Protein AF-A0A966K400-F1 (afdb_monomer_lite)

Secondary structure (DSSP, 8-state):
----SSHHHHHHHHHHTT--HHHHHHH-SEEEEEEEEE-SSGGG-EEEEEEEEE--HHHHHHHHTT--HHHHHHHHHHTT---HHHHHHHHHHTTSS-TTHHHHT--

Foldseek 3Di:
DDDDQWQLVVLVVCVVVVNQLLNVLPVDQWGKDKFWFAWPPCVVGTDIDMFIQGSDPQLSVCSNVVHDSVVSVVSSVVVPTDTPLRVVVVCVVVVGHDPVRSVPTHD

pLDDT: mean 96.13, std 2.44, range [81.44, 98.38]

Radius of gyration: 15.39 Å; chains: 1; bounding box: 35×24×43 Å

Structure (mmCIF, N/CA/C/O backbone):
data_AF-A0A966K400-F1
#
_entry.id   AF-A0A966K400-F1
#
loop_
_atom_site.group_PDB
_atom_site.id
_atom_site.type_symbol
_atom_site.label_atom_id
_atom_site.label_alt_id
_atom_site.label_comp_id
_atom_site.label_asym_id
_atom_site.label_entity_id
_atom_site.label_seq_id
_atom_site.pdbx_PDB_ins_code
_atom_site.Cartn_x
_atom_site.Cartn_y
_atom_site.Cartn_z
_atom_site.occupancy
_atom_site.B_iso_or_equiv
_atom_site.auth_seq_id
_atom_site.auth_comp_id
_atom_site.auth_asym_id
_atom_site.auth_atom_id
_atom_site.pdbx_PDB_model_num
ATOM 1 N N . THR A 1 1 ? -12.536 8.197 -8.047 1.00 85.44 1 THR A N 1
ATOM 2 C CA . THR A 1 1 ? -11.106 8.097 -7.679 1.00 85.44 1 THR A CA 1
ATOM 3 C C . THR A 1 1 ? -10.719 9.358 -6.926 1.00 85.44 1 THR A C 1
ATOM 5 O O . THR A 1 1 ? -11.352 10.383 -7.145 1.00 85.44 1 THR A O 1
ATOM 8 N N . ILE A 1 2 ? -9.756 9.295 -6.002 1.00 93.31 2 ILE A N 1
ATOM 9 C CA . ILE A 1 2 ? -9.301 10.458 -5.219 1.00 93.31 2 ILE A CA 1
ATOM 10 C C . ILE A 1 2 ? -7.840 10.731 -5.570 1.00 93.31 2 ILE A C 1
ATOM 12 O O . ILE A 1 2 ? -7.046 9.801 -5.686 1.00 93.31 2 ILE A O 1
ATOM 16 N N . HIS A 1 3 ? -7.487 12.003 -5.744 1.00 94.00 3 HIS A N 1
ATOM 17 C CA . HIS A 1 3 ? -6.113 12.412 -6.014 1.00 94.00 3 HIS A CA 1
ATOM 18 C C . HIS A 1 3 ? -5.322 12.542 -4.708 1.00 94.00 3 HIS A C 1
ATOM 20 O O . HIS A 1 3 ? -5.316 13.592 -4.056 1.00 94.00 3 HIS A O 1
ATOM 26 N N . THR A 1 4 ? -4.655 11.451 -4.339 1.00 94.31 4 THR A N 1
ATOM 27 C CA . THR A 1 4 ? -3.618 11.405 -3.304 1.00 94.31 4 THR A CA 1
ATOM 28 C C . THR A 1 4 ? -2.341 10.772 -3.853 1.00 94.31 4 THR A C 1
ATOM 30 O O . THR A 1 4 ? -2.351 10.132 -4.904 1.00 94.31 4 THR A O 1
ATOM 33 N N . HIS A 1 5 ? -1.216 10.983 -3.166 1.00 91.00 5 HIS A N 1
ATOM 34 C CA . HIS A 1 5 ? 0.075 10.445 -3.605 1.00 91.00 5 HIS A CA 1
ATOM 35 C C . HIS A 1 5 ? 0.240 8.961 -3.259 1.00 91.00 5 HIS A C 1
ATOM 37 O O . HIS A 1 5 ? 0.929 8.246 -3.981 1.00 91.00 5 HIS A O 1
ATOM 43 N N . GLN A 1 6 ? -0.384 8.506 -2.170 1.00 93.62 6 GLN A N 1
ATOM 44 C CA . GLN A 1 6 ? -0.242 7.159 -1.608 1.00 93.62 6 GLN A CA 1
ATOM 45 C C . GLN A 1 6 ? -1.572 6.679 -1.011 1.00 93.62 6 GLN A C 1
ATOM 47 O O . GLN A 1 6 ? -2.431 7.501 -0.661 1.00 93.62 6 GLN A O 1
ATOM 52 N N . ALA A 1 7 ? -1.727 5.363 -0.842 1.00 96.12 7 ALA A N 1
ATOM 53 C CA . ALA A 1 7 ? -2.950 4.763 -0.301 1.00 96.12 7 ALA A CA 1
ATOM 54 C C . ALA A 1 7 ? -3.286 5.280 1.111 1.00 96.12 7 ALA A C 1
ATOM 56 O O . ALA A 1 7 ? -4.416 5.704 1.350 1.00 96.12 7 ALA A O 1
ATOM 57 N N . LEU A 1 8 ? -2.305 5.348 2.022 1.00 96.06 8 LEU A N 1
ATOM 58 C CA . LEU A 1 8 ? -2.530 5.836 3.392 1.00 96.06 8 LEU A CA 1
ATOM 59 C C . LEU A 1 8 ? -3.013 7.290 3.443 1.00 96.06 8 LEU A C 1
ATOM 61 O O . LEU A 1 8 ? -3.959 7.598 4.163 1.00 96.06 8 LEU A O 1
ATOM 65 N N . SER A 1 9 ? -2.426 8.181 2.635 1.00 95.50 9 SER A N 1
ATOM 66 C CA . SER A 1 9 ? -2.827 9.600 2.598 1.00 95.50 9 SER A CA 1
ATOM 67 C C . SER A 1 9 ? -4.278 9.824 2.144 1.00 95.50 9 SER A C 1
ATOM 69 O O . SER A 1 9 ? -4.842 10.892 2.375 1.00 95.50 9 SER A O 1
ATOM 71 N N . CYS A 1 10 ? -4.911 8.820 1.529 1.00 97.31 10 CYS A N 1
ATOM 72 C CA . CYS A 1 10 ? -6.331 8.866 1.194 1.00 97.31 10 CYS A CA 1
ATOM 73 C C . CYS A 1 10 ? -7.223 8.879 2.447 1.00 97.31 10 CYS A C 1
ATOM 75 O O . CYS A 1 10 ? -8.234 9.573 2.447 1.00 97.31 10 CYS A O 1
ATOM 77 N N . ILE A 1 11 ? -6.825 8.210 3.537 1.00 97.44 11 ILE A N 1
ATOM 78 C CA . ILE A 1 11 ? -7.572 8.228 4.808 1.00 97.44 11 ILE A CA 1
ATOM 79 C C . ILE A 1 11 ? -7.649 9.660 5.352 1.00 97.44 11 ILE A C 1
ATOM 81 O O . ILE A 1 11 ? -8.736 10.154 5.641 1.00 97.44 11 ILE A O 1
ATOM 85 N N . GLU A 1 12 ? -6.515 10.364 5.395 1.00 96.31 12 GLU A N 1
ATOM 86 C CA . GLU A 1 12 ? -6.470 11.775 5.800 1.00 96.31 12 GLU A CA 1
ATOM 87 C C . GLU A 1 12 ? -7.262 12.676 4.851 1.00 96.31 12 GLU A C 1
ATOM 89 O O . GLU A 1 12 ? -7.948 13.600 5.285 1.00 96.31 12 GLU A O 1
ATOM 94 N N . ARG A 1 13 ? -7.240 12.388 3.544 1.00 97.69 13 ARG A N 1
ATOM 95 C CA . ARG A 1 13 ? -8.036 13.142 2.571 1.00 97.69 13 ARG A CA 1
ATOM 96 C C . ARG A 1 13 ? -9.542 12.972 2.794 1.00 97.69 13 ARG A C 1
ATOM 98 O O . ARG A 1 13 ? -10.273 13.949 2.665 1.00 97.69 13 ARG A O 1
ATOM 105 N N . LEU A 1 14 ? -10.004 11.766 3.123 1.00 97.81 14 LEU A N 1
ATOM 106 C CA . LEU A 1 14 ? -11.410 11.497 3.439 1.00 97.81 14 LEU A CA 1
ATOM 107 C C . LEU A 1 14 ? -11.831 12.207 4.734 1.00 97.81 14 LEU A C 1
ATOM 109 O O . LEU A 1 14 ? -12.883 12.844 4.759 1.00 97.81 14 LEU A O 1
ATOM 113 N N . ARG A 1 15 ? -10.976 12.177 5.767 1.00 96.00 15 ARG A N 1
ATOM 114 C CA . ARG A 1 15 ? -11.175 12.941 7.012 1.00 96.00 15 ARG A CA 1
ATOM 115 C C . ARG A 1 15 ? -11.273 14.441 6.732 1.00 96.00 15 ARG A C 1
ATOM 117 O O . ARG A 1 15 ? -12.183 15.100 7.220 1.00 96.00 15 ARG A O 1
ATOM 124 N N . TYR A 1 16 ? -10.394 14.970 5.880 1.00 96.75 16 TYR A N 1
ATOM 125 C CA . TYR A 1 16 ? -10.420 16.374 5.459 1.00 96.75 16 TYR A CA 1
ATOM 126 C C . TYR A 1 16 ? -11.717 16.759 4.726 1.00 96.75 16 TYR A C 1
ATOM 128 O O . TYR A 1 16 ? -12.176 17.891 4.845 1.00 96.75 16 TYR A O 1
ATOM 136 N N . PHE A 1 17 ? -12.342 15.828 3.999 1.00 97.62 17 PHE A N 1
ATOM 137 C CA . PHE A 1 17 ? -13.665 16.032 3.398 1.00 97.62 17 PHE A CA 1
ATOM 138 C C . PHE A 1 17 ? -14.830 15.944 4.397 1.00 97.62 17 PHE A C 1
ATOM 140 O O . PHE A 1 17 ? -15.981 16.078 3.988 1.00 97.62 17 PHE A O 1
ATOM 147 N N . GLY A 1 18 ? -14.556 15.742 5.688 1.00 97.56 18 GLY A N 1
ATOM 148 C CA . GLY A 1 18 ? -15.572 15.649 6.736 1.00 97.56 18 GLY A CA 1
ATOM 149 C C . GLY A 1 18 ? -16.219 14.270 6.848 1.00 97.56 18 GLY A C 1
ATOM 150 O O . GLY A 1 18 ? -17.297 14.150 7.423 1.00 97.56 18 GLY A O 1
ATOM 151 N N . ILE A 1 19 ? -15.603 13.226 6.285 1.00 98.12 19 ILE A N 1
ATOM 152 C CA . ILE A 1 19 ? -16.100 11.860 6.450 1.00 98.12 19 ILE A CA 1
ATOM 153 C C . ILE A 1 19 ? -15.638 11.338 7.808 1.00 98.12 19 ILE A C 1
ATOM 155 O O . ILE A 1 19 ? -14.441 11.295 8.101 1.00 98.12 19 ILE A O 1
ATOM 159 N N . GLU A 1 20 ? -16.603 10.909 8.616 1.00 98.25 20 GLU A N 1
ATOM 160 C CA . GLU A 1 20 ? -16.352 10.393 9.957 1.00 98.25 20 GLU A CA 1
ATOM 161 C C . GLU A 1 20 ? -15.458 9.136 9.938 1.00 98.25 20 GLU A C 1
ATOM 163 O O . GLU A 1 20 ? -15.670 8.245 9.107 1.00 98.25 20 GLU A O 1
ATOM 168 N N . PRO A 1 21 ? -14.503 8.988 10.877 1.00 98.12 21 PRO A N 1
ATOM 169 C CA . PRO A 1 21 ? -13.578 7.853 10.914 1.00 98.12 21 PRO A CA 1
ATOM 170 C C . PRO A 1 21 ? -14.264 6.484 10.944 1.00 98.12 21 PRO A C 1
ATOM 172 O O . PRO A 1 21 ? -13.836 5.567 10.248 1.00 98.12 21 PRO A O 1
ATOM 175 N N . HIS A 1 22 ? -15.364 6.355 11.691 1.00 97.75 22 HIS A N 1
ATOM 176 C CA . HIS A 1 22 ? -16.165 5.130 11.711 1.00 97.75 22 HIS A CA 1
ATOM 177 C C . HIS A 1 22 ? -16.796 4.830 10.344 1.00 97.75 22 HIS A C 1
ATOM 179 O O . HIS A 1 22 ? -16.813 3.684 9.903 1.00 97.75 22 HIS A O 1
ATOM 185 N N . ALA A 1 23 ? -17.256 5.853 9.617 1.00 98.19 23 ALA A N 1
ATOM 186 C CA . ALA A 1 23 ? -17.780 5.661 8.268 1.00 98.19 23 ALA A CA 1
ATOM 187 C C . ALA A 1 23 ? -16.677 5.233 7.286 1.00 98.19 23 ALA A C 1
ATOM 189 O O . ALA A 1 23 ? -16.926 4.368 6.448 1.00 98.19 23 ALA A O 1
ATOM 190 N N . ILE A 1 24 ? -15.465 5.786 7.419 1.00 98.19 24 ILE A N 1
ATOM 191 C CA . ILE A 1 24 ? -14.285 5.369 6.646 1.00 98.19 24 ILE A CA 1
ATOM 192 C C . ILE A 1 24 ? -13.970 3.896 6.932 1.00 98.19 24 ILE A C 1
ATOM 194 O O . ILE A 1 24 ? -13.822 3.116 5.997 1.00 98.19 24 ILE A O 1
ATOM 198 N N . ALA A 1 25 ? -13.908 3.505 8.207 1.00 98.06 25 ALA A N 1
ATOM 199 C CA . ALA A 1 25 ? -13.554 2.151 8.617 1.00 98.06 25 ALA A CA 1
ATOM 200 C C . ALA A 1 25 ? -14.572 1.096 8.157 1.00 98.06 25 ALA A C 1
ATOM 202 O O . ALA A 1 25 ? -14.170 0.073 7.617 1.00 98.06 25 ALA A O 1
ATOM 203 N N . GLN A 1 26 ? -15.873 1.342 8.331 1.00 97.31 26 GLN A N 1
ATOM 204 C CA . GLN A 1 26 ? -16.910 0.324 8.114 1.00 97.31 26 GLN A CA 1
ATOM 205 C C . GLN A 1 26 ? -17.369 0.179 6.655 1.00 97.31 26 GLN A C 1
ATOM 207 O O . GLN A 1 26 ? -17.923 -0.855 6.292 1.00 97.31 26 GLN A O 1
ATOM 212 N N . ASN A 1 27 ? -17.167 1.197 5.809 1.00 98.00 27 ASN A N 1
ATOM 213 C CA . ASN A 1 27 ? -17.723 1.212 4.445 1.00 98.00 27 ASN A CA 1
ATOM 214 C C . ASN A 1 27 ? -16.675 1.047 3.335 1.00 98.00 27 ASN A C 1
ATOM 216 O O . ASN A 1 27 ? -17.032 1.043 2.156 1.00 98.00 27 ASN A O 1
ATOM 220 N N . ILE A 1 28 ? -15.391 0.928 3.676 1.00 97.44 28 ILE A N 1
ATOM 221 C CA . ILE A 1 28 ? -14.305 0.781 2.702 1.00 97.44 28 ILE A CA 1
ATOM 222 C C . ILE A 1 28 ? -13.679 -0.600 2.855 1.00 97.44 28 ILE A C 1
ATOM 224 O O . ILE A 1 28 ? -13.241 -0.974 3.934 1.00 97.44 28 ILE A O 1
ATOM 228 N N . LEU A 1 29 ? -13.602 -1.347 1.751 1.00 97.81 29 LEU A N 1
ATOM 229 C CA . LEU A 1 29 ? -12.942 -2.656 1.720 1.00 97.81 29 LEU A CA 1
ATOM 230 C C . LEU A 1 29 ? -11.415 -2.524 1.616 1.00 97.81 29 LEU A C 1
ATOM 232 O O . LEU A 1 29 ? -10.660 -3.205 2.309 1.00 97.81 29 LEU A O 1
ATOM 236 N N . LEU A 1 30 ? -10.957 -1.670 0.702 1.00 97.88 30 LEU A N 1
ATOM 237 C CA . LEU A 1 30 ? -9.546 -1.373 0.487 1.00 97.88 30 LEU A CA 1
ATOM 238 C C . LEU A 1 30 ? -9.380 -0.009 -0.177 1.00 97.88 30 LEU A C 1
ATOM 240 O O . LEU A 1 30 ? -10.288 0.492 -0.843 1.00 97.88 30 LEU A O 1
ATOM 244 N N . ILE A 1 31 ? -8.178 0.545 -0.062 1.00 98.06 31 ILE A N 1
ATOM 245 C CA . ILE A 1 31 ? -7.718 1.676 -0.867 1.00 98.06 31 ILE A CA 1
ATOM 246 C C . ILE A 1 31 ? -6.563 1.189 -1.733 1.00 98.06 31 ILE A C 1
ATOM 248 O O . ILE A 1 31 ? -5.604 0.613 -1.223 1.00 98.06 31 ILE A O 1
ATOM 252 N N . SER A 1 32 ? -6.636 1.446 -3.039 1.00 96.88 32 SER A N 1
ATOM 253 C CA . SER A 1 32 ? -5.518 1.198 -3.945 1.00 96.88 32 SER A CA 1
ATOM 254 C C . SER A 1 32 ? -4.970 2.500 -4.513 1.00 96.88 32 SER A C 1
ATOM 256 O O . SER A 1 32 ? -5.728 3.354 -4.975 1.00 96.88 32 SER A O 1
ATOM 258 N N . SER A 1 33 ? -3.646 2.636 -4.474 1.00 96.12 33 SER A N 1
ATOM 259 C CA . SER A 1 33 ? -2.895 3.659 -5.199 1.00 96.12 33 SER A CA 1
ATOM 260 C C . SER A 1 33 ? -1.996 2.976 -6.224 1.00 96.12 33 SER A C 1
ATOM 262 O O . SER A 1 33 ? -1.553 1.847 -6.012 1.00 96.12 33 SER A O 1
ATOM 264 N N . GLN A 1 34 ? -1.742 3.637 -7.350 1.00 95.56 34 GLN A N 1
ATOM 265 C CA . GLN A 1 34 ? -0.950 3.064 -8.433 1.00 95.56 34 GLN A CA 1
ATOM 266 C C . GLN A 1 34 ? -0.100 4.110 -9.148 1.00 95.56 34 GLN A C 1
ATOM 268 O O . GLN A 1 34 ? -0.492 5.274 -9.279 1.00 95.56 34 GLN A O 1
ATOM 273 N N . ARG A 1 35 ? 1.030 3.659 -9.693 1.00 95.81 35 ARG A N 1
ATOM 274 C CA . ARG A 1 35 ? 1.862 4.410 -10.641 1.00 95.81 35 ARG A CA 1
ATOM 275 C C . ARG A 1 35 ? 2.230 3.512 -11.810 1.00 95.81 35 ARG A C 1
ATOM 277 O O . ARG A 1 35 ? 2.473 2.324 -11.624 1.00 95.81 35 ARG A O 1
ATOM 284 N N . LEU A 1 36 ? 2.251 4.090 -13.008 1.00 96.50 36 LEU A N 1
ATOM 285 C CA . LEU A 1 36 ? 2.787 3.427 -14.192 1.00 96.50 36 LEU A CA 1
ATOM 286 C C . LEU A 1 36 ? 4.267 3.756 -14.273 1.00 96.50 36 LEU A C 1
ATOM 288 O O . LEU A 1 36 ? 4.597 4.920 -14.499 1.00 96.50 36 LEU A O 1
ATOM 292 N N . ILE A 1 37 ? 5.108 2.743 -14.097 1.00 97.00 37 ILE A N 1
ATOM 293 C CA . ILE A 1 37 ? 6.553 2.888 -14.153 1.00 97.00 37 ILE A CA 1
ATOM 294 C C . ILE A 1 37 ? 7.140 2.296 -15.426 1.00 97.00 37 ILE A C 1
ATOM 296 O O . ILE A 1 37 ? 6.579 1.364 -16.010 1.00 97.00 37 ILE A O 1
ATOM 300 N N . ARG A 1 38 ? 8.260 2.849 -15.883 1.00 96.88 38 ARG A N 1
ATOM 301 C CA . ARG A 1 38 ? 8.970 2.347 -17.064 1.00 96.88 38 ARG A CA 1
ATOM 302 C C . ARG A 1 38 ? 9.716 1.051 -16.772 1.00 96.88 38 ARG A C 1
ATOM 304 O O . ARG A 1 38 ? 10.432 0.946 -15.781 1.00 96.88 38 ARG A O 1
ATOM 311 N N . TYR A 1 39 ? 9.571 0.084 -17.672 1.00 96.94 39 TYR A N 1
ATOM 312 C CA . TYR A 1 39 ? 10.406 -1.109 -17.688 1.00 96.94 39 TYR A CA 1
ATOM 313 C C . TYR A 1 39 ? 11.796 -0.770 -18.248 1.00 96.94 39 TYR A C 1
ATOM 315 O O . TYR A 1 39 ? 11.907 0.066 -19.146 1.00 96.94 39 TYR A O 1
ATOM 323 N N . ARG A 1 40 ? 12.853 -1.406 -17.728 1.00 96.06 40 ARG A N 1
ATOM 324 C CA . ARG A 1 40 ? 14.243 -1.174 -18.166 1.00 96.06 40 ARG A CA 1
ATOM 325 C C . ARG A 1 40 ? 14.401 -1.399 -19.669 1.00 96.06 40 ARG A C 1
ATOM 327 O O . ARG A 1 40 ? 14.978 -0.577 -20.376 1.00 96.06 40 ARG A O 1
ATOM 334 N N . ASP A 1 41 ? 13.858 -2.505 -20.170 1.00 94.25 41 ASP A N 1
ATOM 335 C CA . ASP A 1 41 ? 13.725 -2.708 -21.610 1.00 94.25 41 ASP A CA 1
ATOM 336 C C . ASP A 1 41 ? 12.613 -1.807 -22.164 1.00 94.25 41 ASP A C 1
ATOM 338 O O . ASP A 1 41 ? 11.419 -2.073 -22.014 1.00 94.25 41 ASP A O 1
ATOM 342 N N . SER A 1 42 ? 13.027 -0.735 -22.838 1.00 88.69 42 SER A N 1
ATOM 343 C CA . SER A 1 42 ? 12.126 0.246 -23.446 1.00 88.69 42 SER A CA 1
ATOM 344 C C . SER A 1 42 ? 11.097 -0.352 -24.414 1.00 88.69 42 SER A C 1
ATOM 346 O O . SER A 1 42 ? 10.022 0.229 -24.575 1.00 88.69 42 SER A O 1
ATOM 348 N N . SER A 1 43 ? 11.378 -1.512 -25.023 1.00 95.12 43 SER A N 1
ATOM 349 C CA . SER A 1 43 ? 10.443 -2.184 -25.932 1.00 95.12 43 SER A CA 1
ATOM 350 C C . SER A 1 43 ? 9.209 -2.743 -25.212 1.00 95.12 43 SER A C 1
ATOM 352 O O . SER A 1 43 ? 8.142 -2.856 -25.814 1.00 95.12 43 SER A O 1
ATOM 354 N N . MET A 1 44 ? 9.321 -3.006 -23.905 1.00 94.44 44 MET A N 1
ATOM 355 C CA . MET A 1 44 ? 8.234 -3.505 -23.056 1.00 94.44 44 MET A CA 1
ATOM 356 C C . MET A 1 44 ? 7.321 -2.384 -22.534 1.00 94.44 44 MET A C 1
ATOM 358 O O . MET A 1 44 ? 6.225 -2.648 -22.039 1.00 94.44 44 MET A O 1
ATOM 362 N N . GLY A 1 45 ? 7.739 -1.120 -22.650 1.00 95.62 45 GLY A N 1
ATOM 363 C CA . GLY A 1 45 ? 6.935 0.039 -22.272 1.00 95.62 45 GLY A CA 1
ATOM 364 C C . GLY A 1 45 ? 6.820 0.262 -20.759 1.00 95.62 45 GLY A C 1
ATOM 365 O O . GLY A 1 45 ? 7.820 0.338 -20.043 1.00 95.62 45 GLY A O 1
ATOM 366 N N . ARG A 1 46 ? 5.590 0.480 -20.276 1.00 96.94 46 ARG A N 1
ATOM 367 C CA . ARG A 1 46 ? 5.2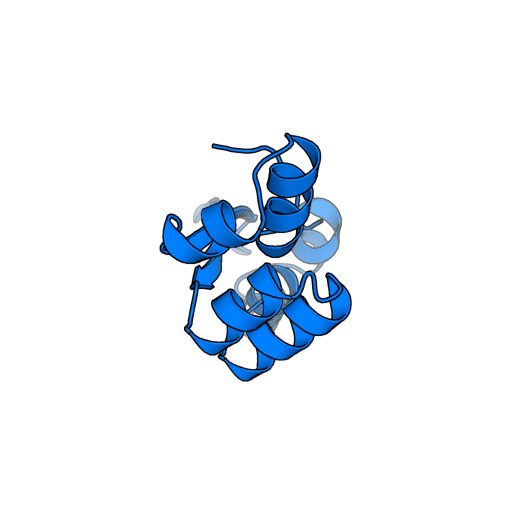85 0.819 -18.875 1.00 96.94 46 ARG A CA 1
ATOM 368 C C . ARG A 1 46 ? 4.363 -0.217 -18.253 1.00 96.94 46 ARG A C 1
ATOM 370 O O . ARG A 1 46 ? 3.469 -0.725 -18.923 1.00 96.94 46 ARG A O 1
ATOM 377 N N . PHE A 1 47 ? 4.520 -0.450 -16.958 1.00 96.25 47 PHE A N 1
ATOM 378 C CA . PHE A 1 47 ? 3.670 -1.349 -16.182 1.00 96.25 47 PHE A CA 1
ATOM 379 C C . PHE A 1 47 ? 3.267 -0.709 -14.853 1.00 96.25 47 PHE A C 1
ATOM 381 O O . PHE A 1 47 ? 3.908 0.226 -14.376 1.00 96.25 47 PHE A O 1
ATOM 388 N N . ALA A 1 48 ? 2.162 -1.173 -14.273 1.00 95.25 48 ALA A N 1
ATOM 389 C CA . ALA A 1 48 ? 1.654 -0.627 -13.024 1.00 95.25 48 ALA A CA 1
ATOM 390 C C . ALA A 1 48 ? 2.333 -1.275 -11.812 1.00 95.25 48 ALA A C 1
ATOM 392 O O . ALA A 1 48 ? 2.459 -2.496 -11.735 1.00 95.25 48 ALA A O 1
ATOM 393 N N . ILE A 1 49 ? 2.696 -0.450 -10.835 1.00 95.75 49 ILE A N 1
ATOM 394 C CA . ILE A 1 49 ? 2.919 -0.881 -9.456 1.00 95.75 49 ILE A CA 1
ATOM 395 C C . ILE A 1 49 ? 1.765 -0.392 -8.590 1.00 95.75 49 ILE A C 1
ATOM 397 O O . ILE A 1 49 ? 1.206 0.681 -8.834 1.00 95.75 49 ILE A O 1
ATOM 401 N N . HIS A 1 50 ? 1.424 -1.178 -7.572 1.00 94.12 50 HIS A N 1
ATOM 402 C CA . HIS A 1 50 ? 0.259 -0.937 -6.733 1.00 94.12 50 HIS A CA 1
ATOM 403 C C . HIS A 1 50 ? 0.636 -0.905 -5.254 1.00 94.12 50 HIS A C 1
ATOM 405 O O . HIS A 1 50 ? 1.333 -1.782 -4.752 1.00 94.12 50 HIS A O 1
ATOM 411 N N . GLU A 1 51 ? 0.093 0.083 -4.556 1.00 94.88 51 GLU A N 1
ATOM 412 C CA . GLU A 1 51 ? -0.169 0.039 -3.125 1.00 94.88 51 GLU A CA 1
ATOM 413 C C . GLU A 1 51 ? -1.593 -0.465 -2.936 1.00 94.88 51 GLU A C 1
ATOM 415 O O . GLU A 1 51 ? -2.536 0.120 -3.473 1.00 94.88 51 GLU A O 1
ATOM 420 N N . VAL A 1 52 ? -1.761 -1.536 -2.170 1.00 96.75 52 VAL A N 1
ATOM 421 C CA . VAL A 1 52 ? -3.080 -2.065 -1.817 1.00 96.75 52 VAL A CA 1
ATOM 422 C C . VAL A 1 52 ? -3.170 -2.081 -0.304 1.00 96.75 52 VAL A C 1
ATOM 424 O O . VAL A 1 52 ? -2.466 -2.846 0.347 1.00 96.75 52 VAL A O 1
ATOM 427 N N . LEU A 1 53 ? -4.012 -1.207 0.243 1.00 97.88 53 LEU A N 1
ATOM 428 C CA . LEU A 1 53 ? -4.255 -1.057 1.672 1.00 9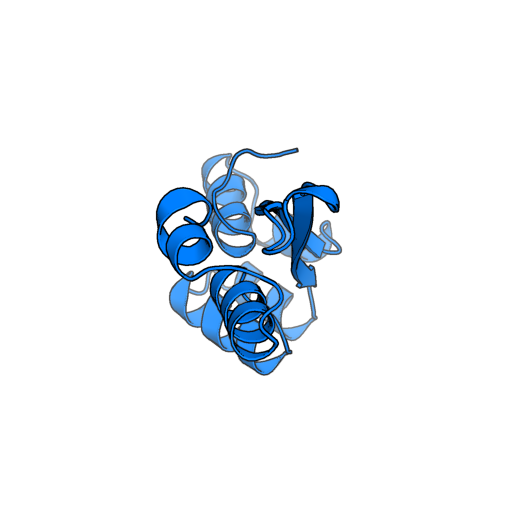7.88 53 LEU A CA 1
ATOM 429 C C . LEU A 1 53 ? -5.621 -1.669 2.020 1.00 97.88 53 LEU A C 1
ATOM 431 O O . LEU A 1 53 ? -6.640 -0.985 1.872 1.00 97.88 53 LEU A O 1
ATOM 435 N N . PRO A 1 54 ? -5.676 -2.948 2.427 1.00 97.81 54 PRO A N 1
ATOM 436 C CA . PRO A 1 54 ? -6.911 -3.578 2.876 1.00 97.81 54 PRO A CA 1
ATOM 437 C C . PRO A 1 54 ? -7.331 -3.044 4.248 1.00 97.81 54 PRO A C 1
ATOM 439 O O . PRO A 1 54 ? -6.495 -2.789 5.114 1.00 97.81 54 PRO A O 1
ATOM 442 N N . PHE A 1 55 ? -8.636 -2.913 4.467 1.00 97.56 55 PHE A N 1
ATOM 443 C CA . PHE A 1 55 ? -9.193 -2.482 5.747 1.00 97.56 55 PHE A CA 1
ATOM 444 C C . PHE A 1 55 ? -9.393 -3.703 6.646 1.00 97.56 55 PHE A C 1
ATOM 446 O O . PHE A 1 55 ? -10.492 -4.225 6.799 1.00 97.56 55 PHE A O 1
ATOM 453 N N . THR A 1 56 ? -8.289 -4.207 7.202 1.00 97.75 56 THR A N 1
ATOM 454 C CA . THR A 1 56 ? -8.332 -5.318 8.163 1.00 97.75 56 THR A CA 1
ATOM 455 C C . THR A 1 56 ? -8.970 -4.859 9.480 1.00 97.75 56 THR A C 1
ATOM 457 O O . THR A 1 56 ? -8.922 -3.665 9.787 1.00 97.75 56 THR A O 1
ATOM 460 N N . PRO A 1 57 ? -9.512 -5.762 10.321 1.00 98.19 57 PRO A N 1
ATOM 461 C CA . PRO A 1 57 ? -10.103 -5.376 11.608 1.00 98.19 57 PRO A CA 1
ATOM 462 C C . PRO A 1 57 ? -9.167 -4.534 12.493 1.00 98.19 57 PRO A C 1
ATOM 464 O O . PRO A 1 57 ? -9.606 -3.594 13.162 1.00 98.19 57 PRO A O 1
ATOM 467 N N . LYS A 1 58 ? -7.858 -4.828 12.456 1.00 97.88 58 LYS A N 1
ATOM 468 C CA . LYS A 1 58 ? -6.824 -4.066 13.169 1.00 97.88 58 LYS A CA 1
ATOM 469 C C . LYS A 1 58 ? -6.696 -2.645 12.614 1.00 97.88 58 LYS A C 1
ATOM 471 O O . LYS A 1 58 ? -6.681 -1.689 13.390 1.00 97.88 58 LYS A O 1
ATOM 476 N N . LEU A 1 59 ? -6.656 -2.497 11.288 1.00 97.75 59 LEU A N 1
ATOM 477 C CA . LEU A 1 59 ? -6.567 -1.189 10.642 1.00 97.75 59 LEU A CA 1
ATOM 478 C C . LEU A 1 59 ? -7.855 -0.371 10.824 1.00 97.75 59 LEU A C 1
ATOM 480 O O . LEU A 1 59 ? -7.773 0.808 11.149 1.00 97.75 59 LEU A O 1
ATOM 484 N N . MET A 1 60 ? -9.033 -0.991 10.702 1.00 98.38 60 MET A N 1
ATOM 485 C CA . MET A 1 60 ? -10.334 -0.358 10.962 1.00 98.38 60 MET A CA 1
ATOM 486 C C . MET A 1 60 ? -10.392 0.225 12.378 1.00 98.38 60 MET A C 1
ATOM 488 O O . MET A 1 60 ? -10.682 1.408 12.546 1.00 98.38 60 MET A O 1
ATOM 492 N N . THR A 1 61 ? -10.007 -0.570 13.384 1.00 98.25 61 THR A N 1
ATOM 493 C CA . THR A 1 61 ? -9.941 -0.122 14.785 1.00 98.25 61 THR A CA 1
ATOM 494 C C . THR A 1 61 ? -8.997 1.073 14.953 1.00 98.25 61 THR A C 1
ATOM 496 O O . THR A 1 61 ? -9.283 2.002 15.708 1.00 98.25 61 THR A O 1
ATOM 499 N N . ALA A 1 62 ? -7.854 1.069 14.263 1.00 98.06 62 ALA A N 1
ATOM 500 C CA . ALA A 1 62 ? -6.903 2.177 14.304 1.00 98.06 62 ALA A CA 1
ATOM 501 C C . ALA A 1 62 ? -7.454 3.444 13.622 1.00 98.06 62 ALA A C 1
ATOM 503 O O . ALA A 1 62 ? -7.270 4.551 14.132 1.00 98.06 62 ALA A O 1
ATOM 504 N N . ILE A 1 63 ? -8.170 3.294 12.503 1.00 98.12 63 ILE A N 1
ATOM 505 C CA . ILE A 1 63 ? -8.819 4.404 11.796 1.00 98.12 63 ILE A CA 1
ATOM 506 C C . ILE A 1 63 ? -9.895 5.043 12.676 1.00 98.12 63 ILE A C 1
ATOM 508 O O . ILE A 1 63 ? -9.895 6.267 12.801 1.00 98.12 63 ILE A O 1
ATOM 512 N N . GLU A 1 64 ? -10.754 4.238 13.309 1.00 97.94 64 GLU A N 1
ATOM 513 C CA . GLU A 1 64 ? -11.804 4.687 14.237 1.00 97.94 64 GLU A CA 1
ATOM 514 C C . GLU A 1 64 ? -11.241 5.454 15.433 1.00 97.94 64 GLU A C 1
ATOM 516 O O . GLU A 1 64 ? -11.791 6.476 15.834 1.00 97.94 64 GLU A O 1
ATOM 521 N N . LYS A 1 65 ? -10.106 4.996 15.971 1.00 97.81 65 LYS A N 1
ATOM 522 C CA . LYS A 1 65 ? -9.393 5.654 17.076 1.00 97.81 65 LYS A CA 1
ATOM 523 C C . LYS A 1 65 ? -8.609 6.899 16.653 1.00 97.81 65 LYS A C 1
ATOM 525 O O . LYS A 1 65 ? -7.883 7.451 17.475 1.00 97.81 65 LYS A O 1
ATOM 530 N N . CYS A 1 66 ? -8.716 7.327 15.394 1.00 96.44 66 CYS A N 1
ATOM 531 C CA . CYS A 1 66 ? -7.967 8.459 14.845 1.00 96.44 66 CYS A CA 1
ATOM 532 C C . CYS A 1 66 ? -6.455 8.357 15.085 1.00 96.44 66 CYS A C 1
ATOM 534 O O . CYS A 1 66 ? -5.787 9.358 15.341 1.00 96.44 66 CYS A O 1
ATOM 536 N N . VAL A 1 67 ? -5.914 7.140 14.993 1.00 97.00 67 VAL A N 1
ATOM 537 C CA . VAL A 1 67 ? -4.473 6.900 15.093 1.00 97.00 67 VAL A CA 1
ATOM 538 C C . VAL A 1 67 ? -3.736 7.705 14.013 1.00 97.00 67 VAL A C 1
ATOM 540 O O . VAL A 1 67 ? -4.279 7.949 12.926 1.00 97.00 67 VAL A O 1
ATOM 543 N N . SER A 1 68 ? -2.514 8.144 14.332 1.00 96.31 68 SER A N 1
ATOM 544 C CA . SER A 1 68 ? -1.695 8.971 13.444 1.00 96.31 68 SER A CA 1
ATOM 545 C C . SER A 1 68 ? -1.400 8.258 12.120 1.00 96.31 68 SER A C 1
ATOM 547 O O . SER A 1 68 ? -1.354 7.029 12.056 1.00 96.31 68 SER A O 1
ATOM 549 N N . SER A 1 69 ? -1.146 9.016 11.051 1.00 93.50 69 SER A N 1
ATOM 550 C CA . SER A 1 69 ? -0.776 8.437 9.752 1.00 93.50 69 SER A CA 1
ATOM 551 C C . SER A 1 69 ? 0.492 7.579 9.824 1.00 93.50 69 SER A C 1
ATOM 553 O O . SER A 1 69 ? 0.604 6.586 9.109 1.00 93.50 69 SER A O 1
ATOM 555 N N . THR A 1 70 ? 1.437 7.952 10.692 1.00 95.75 70 THR A N 1
ATOM 556 C CA . THR A 1 70 ? 2.679 7.206 10.924 1.00 95.75 70 THR A CA 1
ATOM 557 C C . THR A 1 70 ? 2.384 5.843 11.535 1.00 95.75 70 THR A C 1
ATOM 559 O O . THR A 1 70 ? 2.807 4.821 10.998 1.00 95.75 70 THR A O 1
ATOM 562 N N . ASP A 1 71 ? 1.598 5.817 12.609 1.00 97.62 71 AS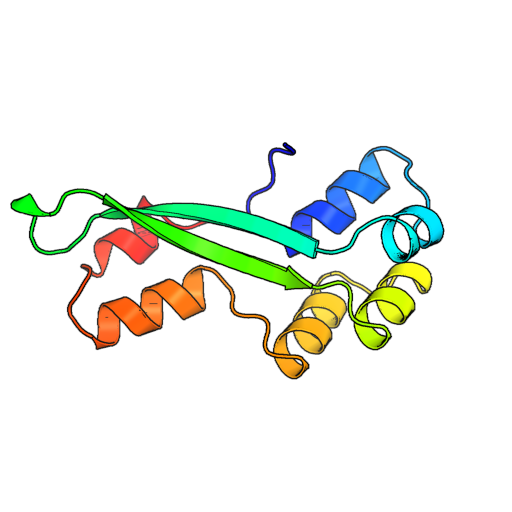P A N 1
ATOM 563 C CA . ASP A 1 71 ? 1.239 4.583 13.307 1.00 97.62 71 ASP A CA 1
ATOM 564 C C . ASP A 1 71 ? 0.323 3.698 12.449 1.00 97.62 71 ASP A C 1
ATOM 566 O O . ASP A 1 71 ? 0.493 2.481 12.421 1.00 97.62 71 ASP A O 1
ATOM 570 N N . LEU A 1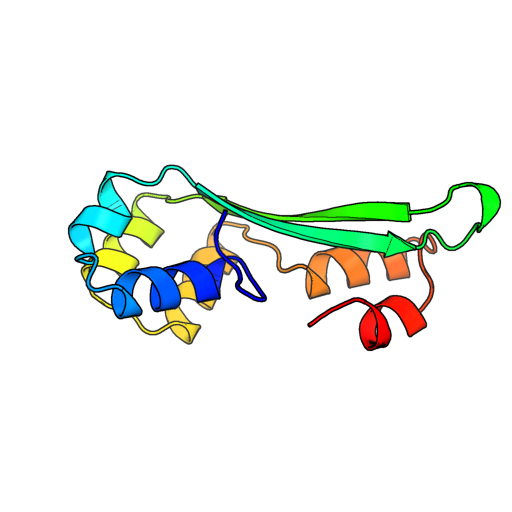 72 ? -0.595 4.292 11.673 1.00 97.44 72 LEU A N 1
ATOM 571 C CA . LEU A 1 72 ? -1.369 3.567 10.659 1.00 97.44 72 LEU A CA 1
ATOM 572 C C . LEU A 1 72 ? -0.450 2.889 9.637 1.00 97.44 72 LEU A C 1
ATOM 574 O O . LEU A 1 72 ? -0.717 1.758 9.239 1.00 97.44 72 LEU A O 1
ATOM 578 N N . GLY A 1 73 ? 0.634 3.556 9.228 1.00 96.69 73 GLY A N 1
ATOM 579 C CA . GLY A 1 73 ? 1.636 2.998 8.320 1.00 96.69 73 GLY A CA 1
ATOM 580 C C . GLY A 1 73 ? 2.372 1.804 8.919 1.00 96.69 73 GLY A C 1
ATOM 581 O O . GLY A 1 73 ? 2.558 0.799 8.234 1.00 96.69 73 GLY A O 1
ATOM 582 N N . ILE A 1 74 ? 2.731 1.883 10.203 1.00 97.62 74 ILE A N 1
ATOM 583 C CA . ILE A 1 74 ? 3.351 0.776 10.945 1.00 97.62 74 ILE A CA 1
ATOM 584 C C . ILE A 1 74 ? 2.385 -0.411 11.021 1.00 97.62 74 ILE A C 1
ATOM 586 O O . ILE A 1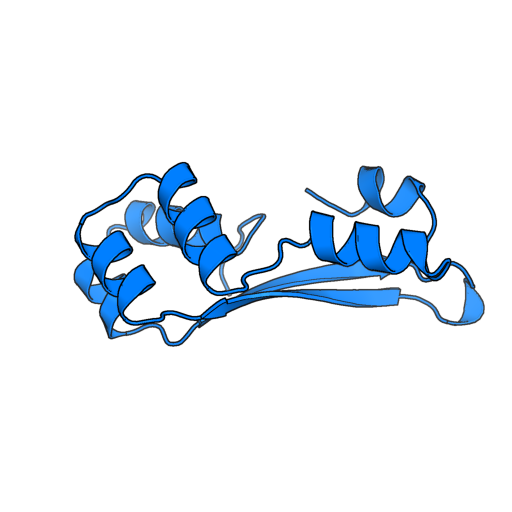 74 ? 2.739 -1.513 10.607 1.00 97.62 74 ILE A O 1
ATOM 590 N N . ILE A 1 75 ? 1.143 -0.178 11.460 1.00 97.94 75 ILE A N 1
ATOM 591 C CA . ILE A 1 75 ? 0.106 -1.214 11.577 1.00 97.94 75 ILE A CA 1
ATOM 592 C C . ILE A 1 75 ? -0.157 -1.881 10.226 1.00 97.94 75 ILE A C 1
ATOM 594 O O . ILE A 1 75 ? -0.210 -3.105 10.144 1.00 97.94 75 ILE A O 1
ATOM 598 N N . ALA A 1 76 ? -0.303 -1.090 9.163 1.00 97.62 76 ALA A N 1
ATOM 599 C CA . ALA A 1 76 ? -0.496 -1.614 7.819 1.00 97.62 76 ALA A CA 1
ATOM 600 C C . ALA A 1 76 ? 0.704 -2.464 7.374 1.00 97.62 76 ALA A C 1
ATOM 602 O O . ALA A 1 76 ? 0.517 -3.539 6.806 1.00 97.62 76 ALA A O 1
ATOM 603 N N . GLY A 1 77 ? 1.930 -2.000 7.638 1.00 96.88 77 GLY A N 1
ATOM 604 C CA . GLY A 1 77 ? 3.161 -2.716 7.304 1.00 96.88 77 GLY A CA 1
ATOM 605 C C . GLY A 1 77 ? 3.276 -4.070 8.009 1.00 96.88 77 GLY A C 1
ATOM 606 O O . GLY A 1 77 ? 3.631 -5.058 7.368 1.00 96.88 77 GLY A O 1
ATOM 607 N N . GLU A 1 78 ? 2.911 -4.141 9.291 1.00 97.19 78 GLU A N 1
ATOM 608 C CA . GLU A 1 78 ? 2.835 -5.399 10.052 1.00 97.19 78 GLU A CA 1
ATOM 609 C C . GLU A 1 78 ? 1.833 -6.395 9.444 1.00 97.19 78 GLU A C 1
ATOM 611 O O . GLU A 1 78 ? 2.062 -7.601 9.480 1.00 97.19 78 GLU A O 1
ATOM 616 N N . GLU A 1 79 ? 0.753 -5.896 8.840 1.00 95.81 79 GLU A N 1
ATOM 617 C CA . GLU A 1 79 ? -0.284 -6.689 8.160 1.00 95.81 79 GLU A CA 1
ATOM 618 C C . GLU A 1 79 ? 0.062 -6.983 6.682 1.00 95.81 79 GLU A C 1
ATOM 620 O O . GLU A 1 79 ? -0.757 -7.516 5.933 1.00 95.81 79 GLU A O 1
ATOM 625 N N . GLY A 1 80 ? 1.280 -6.646 6.239 1.00 95.12 80 GLY A N 1
ATOM 626 C CA . GLY A 1 80 ? 1.794 -6.974 4.907 1.00 95.12 80 GLY A CA 1
ATOM 627 C C . GLY A 1 80 ? 1.592 -5.901 3.834 1.00 95.12 80 GLY A C 1
ATOM 628 O O . GLY A 1 80 ? 1.881 -6.163 2.663 1.00 95.12 80 GLY A O 1
ATOM 629 N N . PHE A 1 81 ? 1.142 -4.693 4.195 1.00 97.00 81 PHE A N 1
ATOM 630 C CA . PHE A 1 81 ? 1.114 -3.557 3.270 1.00 97.00 81 PHE A CA 1
ATOM 631 C C . PHE A 1 81 ? 2.519 -3.257 2.733 1.00 97.00 81 PHE A C 1
ATOM 633 O O . PHE A 1 81 ? 3.490 -3.155 3.485 1.00 97.00 81 PHE A O 1
ATOM 640 N N . ARG A 1 82 ? 2.617 -3.068 1.415 1.00 95.62 82 ARG A N 1
ATOM 641 C CA . ARG A 1 82 ? 3.845 -2.650 0.734 1.00 95.62 82 ARG A CA 1
ATOM 642 C C . ARG A 1 82 ? 3.609 -1.318 0.042 1.00 95.62 82 ARG A C 1
ATOM 644 O O . ARG A 1 82 ? 2.709 -1.196 -0.786 1.00 95.62 82 ARG A O 1
ATOM 651 N N . SER A 1 83 ? 4.450 -0.343 0.365 1.00 95.44 83 SER A N 1
ATOM 652 C CA . SER A 1 83 ? 4.494 0.949 -0.324 1.00 95.44 83 SER A CA 1
ATOM 653 C C . SER A 1 83 ? 4.978 0.806 -1.770 1.00 95.44 83 SER A C 1
ATOM 655 O O . SER A 1 83 ? 5.708 -0.131 -2.111 1.00 95.44 83 SER A O 1
ATOM 657 N N . MET A 1 84 ? 4.663 1.791 -2.612 1.00 94.75 84 MET A N 1
ATOM 658 C CA . MET A 1 84 ? 5.166 1.873 -3.986 1.00 94.75 84 MET A CA 1
ATOM 659 C C . MET A 1 84 ? 6.692 1.903 -4.017 1.00 94.75 84 MET A C 1
ATOM 661 O O . MET A 1 84 ? 7.302 1.266 -4.872 1.00 94.75 84 MET A O 1
ATOM 665 N N . ARG A 1 85 ? 7.322 2.577 -3.047 1.00 94.56 85 ARG A N 1
ATOM 666 C CA . ARG A 1 85 ? 8.783 2.615 -2.917 1.00 94.56 85 ARG A CA 1
ATOM 667 C C . ARG A 1 85 ? 9.367 1.235 -2.628 1.00 94.56 85 ARG A C 1
ATOM 669 O O . ARG A 1 85 ? 10.347 0.850 -3.253 1.00 94.56 85 ARG A O 1
ATOM 676 N N . GLN A 1 86 ? 8.753 0.461 -1.733 1.00 95.62 86 GLN A N 1
ATOM 677 C CA . GLN A 1 86 ? 9.177 -0.919 -1.474 1.00 95.62 86 GLN A CA 1
ATOM 678 C C . GLN A 1 86 ? 8.959 -1.825 -2.693 1.00 95.62 86 GLN A C 1
ATOM 680 O O . GLN A 1 86 ? 9.842 -2.617 -3.018 1.00 95.62 86 GLN A O 1
ATOM 685 N N . ALA A 1 87 ? 7.826 -1.689 -3.390 1.00 95.38 87 ALA A N 1
ATOM 686 C CA . ALA A 1 87 ? 7.552 -2.441 -4.613 1.00 95.38 87 ALA A CA 1
ATOM 687 C C . ALA A 1 87 ? 8.578 -2.129 -5.716 1.00 95.38 87 ALA A C 1
ATOM 689 O O . ALA A 1 87 ? 9.145 -3.044 -6.308 1.00 95.38 87 ALA A O 1
ATOM 690 N N . ALA A 1 88 ? 8.881 -0.850 -5.943 1.00 96.44 88 ALA A N 1
ATOM 691 C CA . ALA A 1 88 ? 9.871 -0.429 -6.926 1.00 96.44 88 ALA A CA 1
ATOM 692 C C . ALA A 1 88 ? 11.292 -0.879 -6.556 1.00 96.44 88 ALA A C 1
ATOM 694 O O . ALA A 1 88 ? 11.999 -1.402 -7.408 1.00 96.44 88 ALA A O 1
ATOM 695 N N . ASN A 1 89 ? 11.694 -0.775 -5.285 1.00 96.88 89 ASN A N 1
ATOM 696 C CA . ASN A 1 89 ? 12.987 -1.299 -4.831 1.00 96.88 89 ASN A CA 1
ATOM 697 C C . ASN A 1 89 ? 13.121 -2.809 -5.093 1.00 96.88 89 ASN A C 1
ATOM 699 O O . ASN A 1 89 ? 14.182 -3.270 -5.504 1.00 96.88 89 ASN A O 1
ATOM 703 N N . ALA A 1 90 ? 12.048 -3.585 -4.904 1.00 96.56 90 ALA A N 1
ATOM 704 C CA . ALA A 1 90 ? 12.063 -5.014 -5.210 1.00 96.56 90 ALA A CA 1
ATOM 705 C C . ALA A 1 90 ? 12.270 -5.289 -6.711 1.00 96.56 90 ALA A C 1
ATOM 707 O O . ALA A 1 90 ? 12.999 -6.213 -7.059 1.00 96.56 90 ALA A O 1
ATOM 708 N N . LEU A 1 91 ? 11.670 -4.478 -7.587 1.00 97.19 91 LEU A N 1
ATOM 709 C CA . LEU A 1 91 ? 11.827 -4.576 -9.044 1.00 97.19 91 LEU A CA 1
ATOM 710 C C . LEU A 1 91 ? 13.209 -4.105 -9.515 1.00 97.19 91 LEU A C 1
ATOM 712 O O . LEU A 1 91 ? 13.763 -4.680 -10.449 1.00 97.19 91 LEU A O 1
ATOM 716 N N . LEU A 1 92 ? 13.783 -3.098 -8.850 1.00 97.44 92 LEU A N 1
ATOM 717 C CA . LEU A 1 92 ? 15.147 -2.632 -9.103 1.00 97.44 92 LEU A CA 1
ATOM 718 C C . LEU A 1 92 ? 16.164 -3.731 -8.773 1.00 97.44 92 LEU A C 1
ATOM 720 O O . LEU A 1 92 ? 17.046 -4.006 -9.582 1.00 97.44 92 LEU A O 1
ATOM 724 N N . ASN A 1 93 ? 15.995 -4.408 -7.633 1.00 97.62 93 ASN A N 1
ATOM 725 C CA . ASN A 1 93 ? 16.831 -5.546 -7.236 1.00 97.62 93 ASN A CA 1
ATOM 726 C C . ASN A 1 93 ? 16.710 -6.745 -8.193 1.00 97.62 93 ASN A C 1
ATOM 728 O O . ASN A 1 93 ? 17.605 -7.581 -8.238 1.00 97.62 93 ASN A O 1
ATOM 732 N N . GLN A 1 94 ? 15.603 -6.839 -8.935 1.00 97.00 94 GLN A N 1
ATOM 733 C CA . GLN A 1 94 ? 15.376 -7.840 -9.985 1.00 97.00 94 GLN A CA 1
ATOM 734 C C . GLN A 1 94 ? 15.822 -7.361 -11.371 1.00 97.00 94 GLN A C 1
ATOM 736 O O . GLN A 1 94 ? 15.577 -8.053 -12.353 1.00 97.00 94 GLN A O 1
ATOM 741 N N . GLU A 1 95 ? 16.432 -6.176 -11.467 1.00 96.69 95 GLU A N 1
ATOM 742 C CA . GLU A 1 95 ? 16.918 -5.604 -12.724 1.00 96.69 95 GLU A CA 1
ATOM 743 C C . GLU A 1 95 ? 15.825 -5.310 -13.772 1.00 96.69 95 GLU A C 1
ATOM 745 O O . GLU A 1 95 ? 16.114 -5.140 -14.955 1.00 96.69 95 GLU A O 1
ATOM 750 N N . LEU A 1 96 ? 14.566 -5.179 -13.339 1.00 97.00 96 LEU A N 1
ATOM 751 C CA . LEU A 1 96 ? 13.420 -4.916 -14.221 1.00 97.00 96 LEU A CA 1
ATOM 752 C C . LEU A 1 96 ? 13.193 -3.423 -14.487 1.00 97.00 96 LEU A C 1
ATOM 754 O O . LEU A 1 96 ? 12.503 -3.060 -15.439 1.00 97.00 96 LEU A O 1
ATOM 758 N N . ILE A 1 97 ? 13.754 -2.555 -13.644 1.00 97.75 97 ILE A N 1
ATOM 759 C CA . ILE A 1 97 ? 13.665 -1.095 -13.755 1.00 97.75 97 ILE A CA 1
ATOM 760 C C . ILE A 1 97 ? 15.030 -0.447 -13.499 1.00 97.75 97 ILE A C 1
ATOM 762 O O . ILE A 1 97 ? 15.945 -1.079 -12.959 1.00 97.75 97 ILE A O 1
ATOM 766 N N . ASP A 1 98 ? 15.155 0.826 -13.863 1.00 96.94 98 ASP A N 1
ATOM 767 C CA . ASP A 1 98 ? 16.348 1.635 -13.607 1.00 96.94 98 ASP A CA 1
ATOM 768 C C . ASP A 1 98 ? 16.199 2.492 -12.349 1.00 96.94 98 ASP A C 1
ATOM 770 O O . ASP A 1 98 ? 15.094 2.815 -11.913 1.00 96.94 98 ASP A O 1
ATOM 774 N N . GLN A 1 99 ? 17.328 2.903 -11.767 1.00 95.75 99 GLN A N 1
ATOM 775 C CA . GLN A 1 99 ? 17.339 3.704 -10.540 1.00 95.75 99 GLN A CA 1
ATOM 776 C C . GLN A 1 99 ? 16.644 5.068 -10.707 1.00 95.75 99 GLN A C 1
ATOM 778 O O . GLN A 1 99 ? 16.075 5.578 -9.742 1.00 95.75 99 GLN A O 1
ATOM 783 N N . SER A 1 100 ? 16.637 5.634 -11.919 1.00 95.69 100 SER A N 1
ATOM 784 C CA . SER A 1 100 ? 15.930 6.884 -12.242 1.00 95.69 100 SER A CA 1
ATOM 785 C C . SER A 1 100 ? 14.430 6.810 -11.946 1.00 95.69 100 SER A C 1
ATOM 787 O O . SER A 1 100 ? 13.852 7.789 -11.481 1.00 95.69 100 SER A O 1
ATOM 789 N N . VAL A 1 101 ? 13.807 5.634 -12.091 1.00 95.31 101 VAL A N 1
ATOM 790 C CA . VAL A 1 101 ? 12.378 5.425 -11.799 1.00 95.31 101 VAL A CA 1
ATOM 791 C C . VAL A 1 101 ? 12.036 5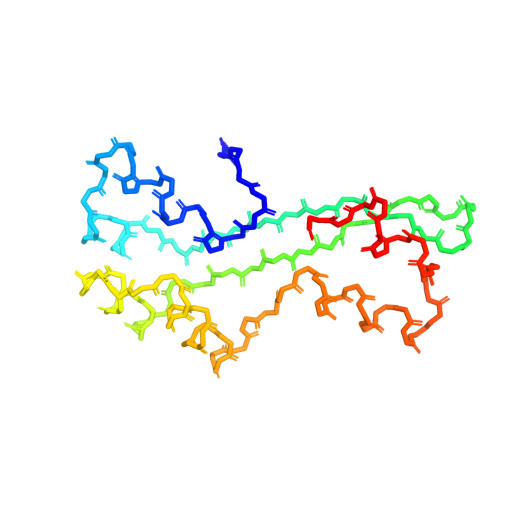.787 -10.348 1.00 95.31 101 VAL A C 1
ATOM 793 O O . VAL A 1 101 ? 10.963 6.326 -10.082 1.00 95.31 101 VAL A O 1
ATOM 796 N N . LEU A 1 102 ? 12.954 5.554 -9.400 1.00 94.75 102 LEU A N 1
ATOM 797 C CA . LEU A 1 102 ? 12.736 5.861 -7.980 1.00 94.75 102 LEU A CA 1
ATOM 798 C C . LEU A 1 102 ? 12.687 7.362 -7.664 1.00 94.75 102 LEU A C 1
ATOM 800 O O . LEU A 1 102 ? 12.221 7.728 -6.579 1.00 94.75 102 LEU A O 1
ATOM 804 N N . ILE A 1 103 ? 13.216 8.191 -8.565 1.00 93.81 103 ILE A N 1
ATOM 805 C CA . ILE A 1 103 ? 13.331 9.647 -8.429 1.00 93.81 103 ILE A CA 1
ATOM 806 C C . ILE A 1 103 ? 12.256 10.329 -9.276 1.00 93.81 103 ILE A C 1
ATOM 808 O O . ILE A 1 103 ? 11.560 11.215 -8.789 1.00 93.81 103 ILE A O 1
ATOM 812 N N . ASP A 1 104 ? 12.106 9.893 -10.525 1.00 93.69 104 ASP A N 1
ATOM 813 C CA . ASP A 1 104 ? 11.314 10.607 -11.525 1.00 93.69 104 ASP A CA 1
ATOM 814 C C . ASP A 1 104 ? 9.827 10.223 -11.496 1.00 93.69 104 ASP A C 1
ATOM 816 O O . ASP A 1 104 ? 8.967 11.017 -11.883 1.00 93.69 104 ASP A O 1
ATOM 820 N N . GLU A 1 105 ? 9.505 8.995 -11.072 1.00 93.25 105 GLU A N 1
ATOM 821 C CA . GLU A 1 105 ? 8.171 8.408 -11.271 1.00 93.25 105 GLU A CA 1
ATOM 822 C C . GLU A 1 105 ? 7.450 8.059 -9.951 1.00 93.25 105 GLU A C 1
ATOM 824 O O . GLU A 1 105 ? 6.238 7.806 -9.950 1.00 93.25 105 GLU A O 1
ATOM 829 N N . LEU A 1 106 ? 8.160 8.089 -8.817 1.00 91.50 106 LEU A N 1
ATOM 830 C CA . LEU A 1 106 ? 7.602 7.849 -7.484 1.00 91.50 106 LEU A CA 1
ATOM 831 C C . LEU A 1 106 ? 7.428 9.144 -6.677 1.00 91.50 106 LEU A C 1
ATOM 833 O O . LEU A 1 106 ? 8.230 10.062 -6.824 1.00 91.50 106 LEU A O 1
ATOM 837 N N . PRO A 1 107 ? 6.406 9.210 -5.800 1.00 81.44 107 PRO A N 1
ATOM 838 C CA . PRO A 1 107 ? 6.258 10.297 -4.837 1.00 81.44 107 PRO A CA 1
ATOM 839 C C . PRO A 1 107 ? 7.302 10.263 -3.707 1.00 81.44 107 PRO A C 1
ATOM 841 O O . PRO A 1 107 ? 7.890 9.186 -3.417 1.00 81.44 107 PRO A O 1
#

Sequence (107 aa):
TIHTHQALSCIERLRYFGIEPHAIAQNILLISSQRLIRYRDSSMGRFAIHEVLPFTPKLMTAIEKCVSSTDLGIIAGEEGFRSMRQAANALLNQELIDQSVLIDELP